Protein AF-A0A1X4HVV1-F1 (afdb_monomer_lite)

Foldseek 3Di:
DVVVVVVVVVVVVVVVVVVVVVVVVVVVVVVVVVCVVCVPPPPLNVVVVVVVVCVVPPDPDVDDPDDPVNVVVVCCVSVVVVPD

Radius of gyration: 25.65 Å; chains: 1; bounding box: 66×21×56 Å

Structure (mmCIF, N/CA/C/O backbone):
data_AF-A0A1X4HVV1-F1
#
_entry.id   AF-A0A1X4HVV1-F1
#
loop_
_atom_site.group_PDB
_atom_site.id
_atom_site.type_symbol
_atom_site.label_atom_id
_atom_site.label_alt_id
_atom_site.label_comp_id
_atom_site.label_asym_id
_atom_site.label_entity_id
_atom_site.label_seq_id
_atom_site.pdbx_PDB_ins_code
_atom_site.Cartn_x
_atom_site.Cartn_y
_atom_site.Cartn_z
_atom_site.occupancy
_atom_site.B_iso_or_equiv
_atom_site.auth_seq_id
_atom_site.auth_comp_id
_atom_site.auth_asym_id
_atom_site.auth_atom_id
_atom_site.pdbx_PDB_model_num
ATOM 1 N N . LEU A 1 1 ? -28.773 3.312 31.659 1.00 66.88 1 LEU A N 1
ATOM 2 C CA . LEU A 1 1 ? -27.451 3.913 31.353 1.00 66.88 1 LEU A CA 1
ATOM 3 C C . LEU A 1 1 ? -26.579 2.952 30.543 1.00 66.88 1 LEU A C 1
ATOM 5 O O . LEU A 1 1 ? -26.177 3.341 29.458 1.00 66.88 1 LEU A O 1
ATOM 9 N N . ALA A 1 2 ? -26.408 1.694 30.972 1.00 75.69 2 ALA A N 1
ATOM 10 C CA . ALA A 1 2 ? -25.620 0.686 30.243 1.00 75.69 2 ALA A CA 1
ATOM 11 C C . ALA A 1 2 ? -26.036 0.464 28.768 1.00 75.69 2 ALA A C 1
ATOM 13 O O . ALA A 1 2 ? -25.183 0.371 27.893 1.00 75.69 2 ALA A O 1
ATOM 14 N N . GLU A 1 3 ? -27.337 0.445 28.458 1.00 78.69 3 GLU A N 1
ATOM 15 C CA . GLU A 1 3 ? -27.815 0.292 27.069 1.00 78.69 3 GLU A CA 1
ATOM 16 C C . GLU A 1 3 ? -27.460 1.489 26.174 1.00 78.69 3 GLU A C 1
ATOM 18 O O . GLU A 1 3 ? -27.153 1.319 24.996 1.00 78.69 3 GLU A O 1
ATOM 23 N N . ALA A 1 4 ? -27.447 2.703 26.734 1.00 79.88 4 ALA A N 1
ATOM 24 C CA . ALA A 1 4 ? -27.086 3.912 25.996 1.00 79.88 4 ALA A CA 1
ATOM 25 C C . ALA A 1 4 ? -25.578 3.963 25.692 1.00 79.88 4 ALA A C 1
ATOM 27 O O . ALA A 1 4 ? -25.177 4.417 24.621 1.00 79.88 4 ALA A O 1
ATOM 28 N N . GLU A 1 5 ? -24.742 3.462 26.604 1.00 81.50 5 GLU A N 1
ATOM 29 C CA . GLU A 1 5 ? -23.299 3.321 26.381 1.00 81.50 5 GLU A CA 1
ATOM 30 C C . GLU A 1 5 ? -22.986 2.235 25.347 1.00 81.50 5 GLU A C 1
ATOM 32 O O . GLU A 1 5 ? -22.168 2.466 24.457 1.00 81.50 5 GLU A O 1
ATOM 37 N N . ALA A 1 6 ? -23.684 1.097 25.396 1.00 83.44 6 ALA A N 1
ATOM 38 C CA . ALA A 1 6 ? -23.545 0.033 24.403 1.00 83.44 6 ALA A CA 1
ATOM 39 C C . ALA A 1 6 ? -23.987 0.484 22.999 1.00 83.44 6 ALA A C 1
ATOM 41 O O . ALA A 1 6 ? -23.309 0.216 22.009 1.00 83.44 6 ALA A O 1
ATOM 42 N N . ALA A 1 7 ? -25.094 1.225 22.893 1.00 87.50 7 ALA A N 1
ATOM 43 C CA . ALA A 1 7 ? -25.533 1.784 21.616 1.00 87.50 7 ALA A CA 1
ATOM 44 C C . ALA A 1 7 ? -24.511 2.785 21.051 1.00 87.50 7 ALA A C 1
ATOM 46 O O . ALA A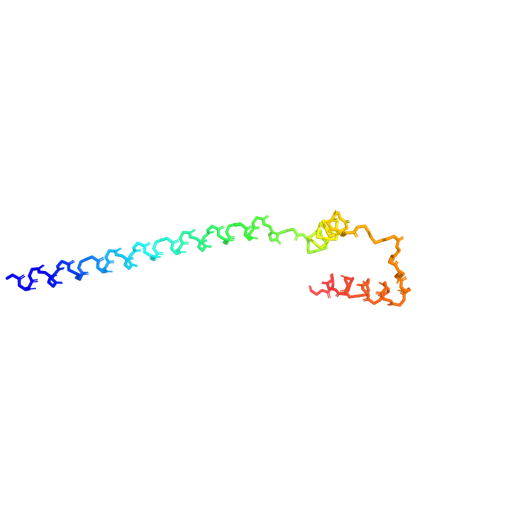 1 7 ? -24.223 2.776 19.852 1.00 87.50 7 ALA A O 1
ATOM 47 N N . ARG A 1 8 ? -23.918 3.617 21.918 1.00 86.06 8 ARG A N 1
ATOM 48 C CA . ARG A 1 8 ? -22.879 4.573 21.525 1.00 86.06 8 ARG A CA 1
ATOM 49 C C . ARG A 1 8 ? -21.604 3.868 21.057 1.00 86.06 8 ARG A C 1
ATOM 51 O O . ARG A 1 8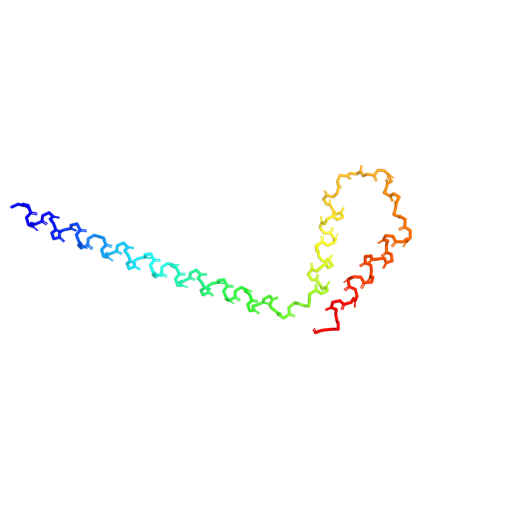 ? -21.053 4.277 20.040 1.00 86.06 8 ARG A O 1
ATOM 58 N N . SER A 1 9 ? -21.144 2.827 21.750 1.00 88.44 9 SER A N 1
ATOM 59 C CA . SER A 1 9 ? -19.922 2.106 21.364 1.00 88.44 9 SER A CA 1
ATOM 60 C C . SER A 1 9 ? -20.078 1.391 20.022 1.00 88.44 9 SER A C 1
ATOM 62 O O . SER A 1 9 ? -19.187 1.468 19.181 1.00 88.44 9 SER A O 1
ATOM 64 N N . VAL A 1 10 ? -21.238 0.779 19.770 1.00 90.25 10 VAL A N 1
ATOM 65 C CA . VAL A 1 10 ? -21.544 0.141 18.482 1.00 90.25 10 VAL A CA 1
ATOM 66 C C . VAL A 1 10 ? -21.612 1.168 17.354 1.00 90.25 10 VAL A C 1
ATOM 68 O O . VAL A 1 10 ? -21.102 0.911 16.264 1.00 90.25 10 VAL A O 1
ATOM 71 N N . ALA A 1 11 ? -22.217 2.334 17.596 1.00 91.31 11 ALA A N 1
ATOM 72 C CA . ALA A 1 11 ? -22.262 3.407 16.607 1.00 91.31 11 ALA A CA 1
ATOM 73 C C . ALA A 1 11 ? -20.854 3.921 16.264 1.00 91.31 11 ALA A C 1
ATOM 75 O O . ALA A 1 11 ? -20.544 4.105 15.088 1.00 91.31 11 ALA A O 1
ATOM 76 N N . LEU A 1 12 ? -19.994 4.084 17.274 1.00 92.56 12 LEU A N 1
ATOM 77 C CA . LEU A 1 12 ? -18.613 4.526 17.086 1.00 92.56 12 LEU A CA 1
ATOM 78 C C . LEU A 1 12 ? -17.796 3.493 16.298 1.00 92.56 12 LEU A C 1
ATOM 80 O O . LEU A 1 12 ? -17.188 3.832 15.289 1.00 92.56 12 LEU A O 1
ATOM 84 N N . ALA A 1 13 ? -17.872 2.218 16.690 1.00 90.81 13 ALA A N 1
ATOM 85 C CA . ALA A 1 13 ? -17.157 1.133 16.021 1.00 90.81 13 ALA A CA 1
ATOM 86 C C . ALA A 1 13 ? -17.580 0.970 14.551 1.00 90.81 13 ALA A C 1
ATOM 88 O O . ALA A 1 13 ? -16.756 0.684 13.684 1.00 90.81 13 ALA A O 1
ATOM 89 N N . ARG A 1 14 ? -18.867 1.179 14.243 1.00 89.50 14 ARG A N 1
ATOM 90 C CA . ARG A 1 14 ? -19.358 1.170 12.857 1.00 89.50 14 ARG A CA 1
ATOM 91 C C . ARG A 1 14 ? -18.827 2.350 12.051 1.00 89.50 14 ARG A C 1
ATOM 93 O O . ARG A 1 14 ? -18.429 2.149 10.909 1.00 89.50 14 ARG A O 1
ATOM 100 N N . ALA A 1 15 ? -18.804 3.545 12.638 1.00 90.88 15 ALA A N 1
ATOM 101 C CA . ALA A 1 15 ? -18.262 4.729 11.980 1.00 90.88 15 ALA A CA 1
ATOM 102 C C . ALA A 1 15 ? -16.762 4.573 11.679 1.00 90.88 15 ALA A C 1
ATOM 104 O O . ALA A 1 15 ? -16.321 4.887 10.579 1.00 90.88 15 ALA A O 1
ATOM 105 N N . GLU A 1 16 ? -15.990 4.015 12.613 1.00 88.50 16 GLU A N 1
ATOM 106 C CA . GLU A 1 16 ? -14.564 3.727 12.414 1.00 88.50 16 GLU A CA 1
ATOM 107 C C . GLU A 1 16 ? -14.330 2.686 11.313 1.00 88.50 16 GLU A C 1
ATOM 109 O O . GLU A 1 16 ? -13.445 2.855 10.474 1.00 88.50 16 GLU A O 1
ATOM 114 N N . ALA A 1 17 ? -15.146 1.630 11.272 1.00 89.25 17 ALA A N 1
ATOM 115 C CA . ALA A 1 17 ? -15.054 0.601 10.241 1.00 89.25 17 ALA A CA 1
ATOM 116 C C . ALA A 1 17 ? -15.424 1.116 8.840 1.00 89.25 17 ALA A C 1
ATOM 118 O O . ALA A 1 17 ? -14.883 0.623 7.851 1.00 89.25 17 ALA A O 1
ATOM 119 N N . GLU A 1 18 ? -16.354 2.067 8.734 1.00 90.44 18 GLU A N 1
ATOM 120 C CA . GLU A 1 18 ? -16.678 2.731 7.465 1.00 90.44 18 GLU A CA 1
ATOM 121 C C . GLU A 1 18 ? -15.541 3.659 7.031 1.00 90.44 18 GLU A C 1
ATOM 123 O O . GLU A 1 18 ? -15.012 3.507 5.935 1.00 90.44 18 GLU A O 1
ATOM 128 N N . ALA A 1 19 ? -15.059 4.517 7.933 1.00 85.56 19 ALA A N 1
ATOM 129 C CA . ALA A 1 19 ? -13.951 5.425 7.643 1.00 85.56 19 ALA A CA 1
ATOM 130 C C . ALA A 1 19 ? -12.680 4.673 7.206 1.00 85.56 19 ALA A C 1
ATOM 132 O O . ALA A 1 19 ? -11.986 5.088 6.278 1.00 85.56 19 ALA A O 1
ATOM 133 N N . ALA A 1 20 ? -12.373 3.537 7.840 1.00 89.56 20 ALA A N 1
ATOM 134 C CA . ALA A 1 20 ? -11.240 2.703 7.450 1.00 89.56 20 ALA A CA 1
ATOM 135 C C . ALA A 1 20 ? -11.407 2.097 6.046 1.00 89.56 20 ALA A C 1
ATOM 137 O O . ALA A 1 20 ? -10.421 1.995 5.311 1.00 89.56 20 ALA A O 1
ATOM 138 N N . ARG A 1 21 ? -12.635 1.713 5.667 1.00 87.38 21 ARG A N 1
ATOM 139 C CA . ARG A 1 21 ? -12.942 1.189 4.329 1.00 87.38 21 ARG A CA 1
ATOM 140 C C . ARG A 1 21 ? -12.802 2.269 3.265 1.00 87.38 21 ARG A C 1
ATOM 142 O O . ARG A 1 21 ? -12.036 2.066 2.330 1.00 87.38 21 ARG A O 1
ATOM 149 N N . GLU A 1 22 ? -13.423 3.427 3.462 1.00 91.44 22 GLU A N 1
ATOM 150 C CA . GLU A 1 22 ? -13.349 4.556 2.524 1.00 91.44 22 GLU A CA 1
ATOM 151 C C . GLU A 1 22 ? -11.899 5.007 2.285 1.00 91.44 22 GLU A C 1
ATOM 153 O O . GLU A 1 22 ? -11.458 5.184 1.148 1.00 91.44 22 GLU A O 1
ATOM 158 N N . VAL A 1 23 ? -11.105 5.129 3.355 1.00 91.44 23 VAL A N 1
ATOM 159 C CA . VAL A 1 23 ? -9.680 5.485 3.248 1.00 91.44 23 VAL A CA 1
ATOM 160 C C . VAL A 1 23 ? -8.873 4.385 2.551 1.00 91.44 23 VAL A C 1
ATOM 162 O O . VAL A 1 23 ? -7.931 4.682 1.810 1.00 91.44 23 VAL A O 1
ATOM 165 N N . GLY A 1 24 ? -9.206 3.117 2.797 1.00 90.06 24 GLY A N 1
ATOM 166 C CA . GLY A 1 24 ? -8.577 1.973 2.142 1.00 90.06 24 GLY A CA 1
ATOM 167 C C . GLY A 1 24 ? -8.831 1.960 0.636 1.00 90.06 24 GLY A C 1
ATOM 168 O O . GLY A 1 24 ? -7.880 1.840 -0.137 1.00 90.06 24 GLY A O 1
ATOM 169 N N . GLU A 1 25 ? -10.084 2.148 0.227 1.00 88.38 25 GLU A N 1
ATOM 170 C CA . GLU A 1 25 ? -10.492 2.232 -1.179 1.00 88.38 25 GLU A CA 1
ATOM 171 C C . GLU A 1 25 ? -9.803 3.402 -1.883 1.00 88.38 25 GLU A C 1
ATOM 173 O O . GLU A 1 25 ? -9.133 3.198 -2.896 1.00 88.38 25 GLU A O 1
ATOM 178 N N . ALA A 1 26 ? -9.830 4.596 -1.285 1.00 87.25 26 ALA A N 1
ATOM 179 C CA . ALA A 1 26 ? -9.157 5.767 -1.841 1.00 87.25 26 ALA A CA 1
ATOM 180 C C . ALA A 1 26 ? -7.641 5.548 -2.027 1.00 87.25 26 ALA A C 1
ATOM 182 O O . ALA A 1 26 ? -7.057 5.968 -3.030 1.00 87.25 26 ALA A O 1
ATOM 183 N N . ARG A 1 27 ? -6.974 4.859 -1.087 1.00 81.25 27 ARG A N 1
ATOM 184 C CA . ARG A 1 27 ? -5.549 4.504 -1.222 1.00 81.25 27 ARG A CA 1
ATOM 185 C C . ARG A 1 27 ? -5.302 3.489 -2.330 1.00 81.25 27 ARG A C 1
ATOM 187 O O . ARG A 1 27 ? -4.334 3.645 -3.075 1.00 81.25 27 ARG A O 1
ATOM 194 N N . ALA A 1 28 ? -6.144 2.465 -2.431 1.00 84.94 28 ALA A N 1
ATOM 195 C CA . ALA A 1 28 ? -6.027 1.449 -3.469 1.00 84.94 28 ALA A CA 1
ATOM 196 C C . ALA A 1 28 ? -6.193 2.071 -4.864 1.00 84.94 28 ALA A C 1
ATOM 198 O O . ALA A 1 28 ? -5.384 1.812 -5.756 1.00 84.94 28 ALA A O 1
ATOM 199 N N . GLU A 1 29 ? -7.173 2.959 -5.031 1.00 86.19 29 GLU A N 1
ATOM 200 C CA . GLU A 1 29 ? -7.389 3.699 -6.275 1.00 86.19 2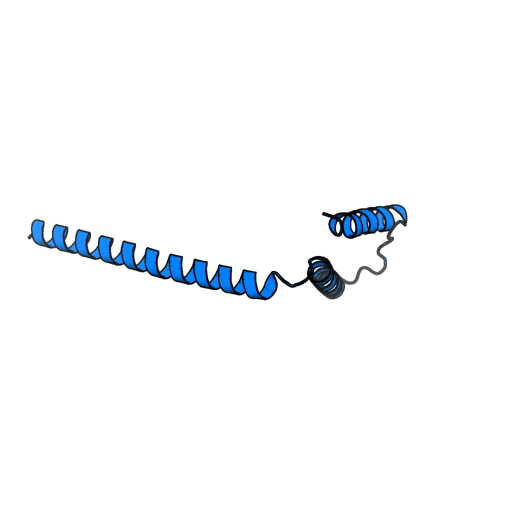9 GLU A CA 1
ATOM 201 C C . GLU A 1 29 ? -6.212 4.608 -6.628 1.00 86.19 29 GLU A C 1
ATOM 203 O O . GLU A 1 29 ? -5.750 4.599 -7.772 1.00 86.19 29 GLU A O 1
ATOM 208 N N . ALA A 1 30 ? -5.678 5.348 -5.652 1.00 80.75 30 ALA A N 1
ATOM 209 C CA . ALA A 1 30 ? -4.508 6.196 -5.857 1.00 80.75 30 ALA A CA 1
ATOM 210 C C . ALA A 1 30 ? -3.284 5.377 -6.301 1.00 80.75 30 ALA A C 1
ATOM 212 O O . ALA A 1 30 ? -2.570 5.768 -7.228 1.00 80.75 30 ALA A O 1
ATOM 213 N N . GLN A 1 31 ? -3.064 4.211 -5.689 1.00 77.31 31 GLN A N 1
ATOM 214 C CA . GLN A 1 31 ? -1.958 3.328 -6.047 1.00 77.31 31 GLN A CA 1
ATOM 215 C C . GLN A 1 31 ? -2.150 2.704 -7.434 1.00 77.31 31 GLN A C 1
ATOM 217 O O . GLN A 1 31 ? -1.207 2.673 -8.224 1.00 77.31 31 GLN A O 1
ATOM 222 N N . ALA A 1 32 ? -3.370 2.286 -7.778 1.00 80.06 32 ALA A N 1
ATOM 223 C CA . ALA A 1 32 ? -3.703 1.788 -9.110 1.00 80.06 32 ALA A CA 1
ATOM 224 C C . ALA A 1 32 ? -3.574 2.876 -10.190 1.00 80.06 32 ALA A C 1
ATOM 226 O O . ALA A 1 32 ? -3.138 2.603 -11.308 1.00 80.06 32 ALA A O 1
ATOM 227 N N . ALA A 1 33 ? -3.934 4.124 -9.883 1.00 82.12 33 ALA A N 1
ATOM 228 C CA . ALA A 1 33 ? -3.723 5.260 -10.775 1.00 82.12 33 ALA A CA 1
ATOM 229 C C . ALA A 1 33 ? -2.228 5.528 -11.000 1.00 82.12 33 ALA A C 1
ATOM 231 O O . ALA A 1 33 ? -1.806 5.656 -12.147 1.00 82.12 33 ALA A O 1
ATOM 232 N N . TRP A 1 34 ? -1.420 5.526 -9.937 1.00 77.06 34 TRP A N 1
ATOM 233 C CA . TRP A 1 34 ? 0.032 5.667 -10.046 1.00 77.06 34 TRP A CA 1
ATOM 234 C C . TRP A 1 34 ? 0.649 4.537 -10.880 1.00 77.06 34 TRP A C 1
ATOM 236 O O . TRP A 1 34 ? 1.410 4.814 -11.805 1.00 77.06 34 TRP A O 1
ATOM 246 N N . LEU A 1 35 ? 0.261 3.284 -10.620 1.00 82.56 35 LEU A N 1
ATOM 247 C CA . LEU A 1 35 ? 0.716 2.114 -11.376 1.00 82.56 35 LEU A CA 1
ATOM 248 C C . LEU A 1 35 ? 0.333 2.198 -12.856 1.00 82.56 35 LEU A C 1
ATOM 250 O O . LEU A 1 35 ? 1.162 1.884 -13.693 1.00 82.56 35 LEU A O 1
ATOM 254 N N . ARG A 1 36 ? -0.877 2.656 -13.199 1.00 79.75 36 ARG A N 1
ATOM 255 C CA . ARG A 1 36 ? -1.288 2.841 -14.604 1.00 79.75 36 ARG A CA 1
ATOM 256 C C . ARG A 1 36 ? -0.462 3.907 -15.315 1.00 79.75 36 ARG A C 1
ATOM 258 O O . ARG A 1 36 ? -0.022 3.674 -16.429 1.00 79.75 36 ARG A O 1
ATOM 265 N N . VAL A 1 37 ? -0.216 5.044 -14.664 1.00 78.75 37 VAL A N 1
ATOM 266 C CA . VAL A 1 37 ? 0.597 6.133 -15.238 1.00 78.75 37 VAL A CA 1
ATOM 267 C C . VAL A 1 37 ? 2.045 5.693 -15.486 1.00 78.75 37 VAL A C 1
ATOM 269 O O . VAL A 1 37 ? 2.680 6.184 -16.413 1.00 78.75 37 VAL A O 1
ATOM 272 N N . HIS A 1 38 ? 2.560 4.758 -14.686 1.00 66.75 38 HIS A N 1
ATOM 273 C CA . HIS A 1 38 ? 3.932 4.253 -14.804 1.00 66.75 38 HIS A CA 1
ATOM 274 C C . HIS A 1 38 ? 4.021 2.864 -15.460 1.00 66.75 38 HIS A C 1
ATOM 276 O O . HIS A 1 38 ? 5.123 2.352 -15.632 1.00 66.75 38 HIS A O 1
ATOM 282 N N . GLY A 1 39 ? 2.890 2.254 -15.824 1.00 67.56 39 GLY A N 1
ATOM 283 C CA . GLY A 1 39 ? 2.814 0.893 -16.365 1.00 67.56 39 GLY A CA 1
ATOM 284 C C . GLY A 1 39 ? 3.274 0.794 -17.816 1.00 67.56 39 GLY A C 1
ATOM 285 O O . GLY A 1 39 ? 3.769 -0.250 -18.226 1.00 67.56 39 GLY A O 1
ATOM 286 N N . ASP A 1 40 ? 3.186 1.901 -18.552 1.00 63.81 40 ASP A N 1
ATOM 287 C CA . ASP A 1 40 ? 3.685 2.015 -19.926 1.00 63.81 40 ASP A CA 1
ATOM 288 C C . ASP A 1 40 ? 5.177 2.392 -19.978 1.00 63.81 40 ASP A C 1
ATOM 290 O O . ASP A 1 40 ? 5.758 2.524 -21.058 1.00 63.81 40 ASP A O 1
ATOM 294 N N . VAL A 1 41 ? 5.821 2.586 -18.819 1.00 66.94 41 VAL A N 1
ATOM 295 C CA . VAL A 1 41 ? 7.268 2.793 -18.768 1.00 66.94 41 VAL A CA 1
ATOM 296 C C . VAL A 1 41 ? 7.937 1.446 -18.985 1.00 66.94 41 VAL A C 1
ATOM 298 O O . VAL A 1 41 ? 7.814 0.535 -18.167 1.00 66.94 41 VAL A O 1
ATOM 301 N N . ASP A 1 42 ? 8.677 1.340 -20.085 1.00 63.16 42 ASP A N 1
ATOM 302 C CA . ASP A 1 42 ? 9.454 0.151 -20.410 1.00 63.16 42 ASP A CA 1
ATOM 303 C C . ASP A 1 42 ? 10.338 -0.259 -19.217 1.00 63.16 42 ASP A C 1
ATOM 305 O O . ASP A 1 42 ? 11.088 0.550 -18.655 1.00 63.16 42 ASP A O 1
ATOM 309 N N . VAL A 1 43 ? 10.261 -1.534 -18.837 1.00 65.81 43 VAL A N 1
ATOM 310 C CA . VAL A 1 43 ? 11.043 -2.144 -17.755 1.00 65.81 43 VAL A CA 1
ATOM 311 C C . VAL A 1 43 ? 12.540 -1.902 -17.965 1.00 65.81 43 VAL A C 1
ATOM 313 O O . VAL A 1 43 ? 13.272 -1.676 -16.998 1.00 65.81 43 VAL A O 1
ATOM 316 N N . ALA A 1 44 ? 13.003 -1.858 -19.219 1.00 65.94 44 ALA A N 1
ATOM 317 C CA . ALA A 1 44 ? 14.385 -1.507 -19.535 1.00 65.94 44 ALA A CA 1
ATOM 318 C C . ALA A 1 44 ? 14.744 -0.067 -19.115 1.00 65.94 44 ALA A C 1
ATOM 320 O O . ALA A 1 44 ? 15.850 0.178 -18.632 1.00 65.94 44 ALA A O 1
ATOM 321 N N . THR A 1 45 ? 13.801 0.873 -19.216 1.00 67.56 45 THR A N 1
ATOM 322 C CA . THR A 1 45 ? 13.975 2.274 -18.800 1.00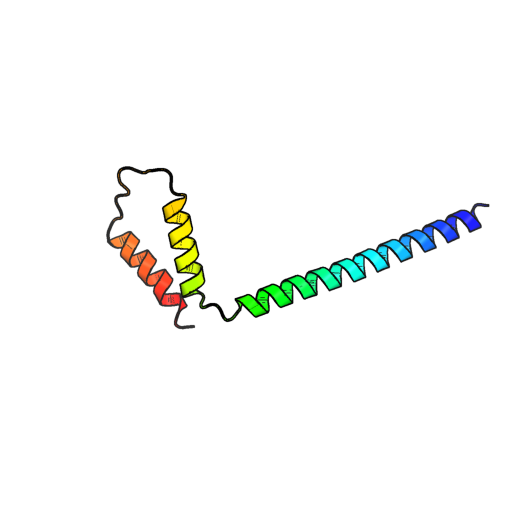 67.56 45 THR A CA 1
ATOM 323 C C . THR A 1 45 ? 13.985 2.409 -17.274 1.00 67.56 45 THR A C 1
ATOM 325 O O . THR A 1 45 ? 14.831 3.117 -16.724 1.00 67.56 45 THR A O 1
ATOM 328 N N . LEU A 1 46 ? 13.120 1.677 -16.561 1.00 66.25 46 LEU A N 1
ATOM 329 C CA . LEU A 1 46 ? 13.123 1.634 -15.089 1.00 66.25 46 LEU A CA 1
ATOM 330 C C . LEU A 1 46 ? 14.419 1.020 -14.532 1.00 66.25 46 LEU A C 1
ATOM 332 O O . LEU A 1 46 ? 14.981 1.516 -13.549 1.00 66.25 46 LEU A O 1
ATOM 336 N N . HIS A 1 47 ? 14.935 -0.025 -15.182 1.00 71.62 47 HIS A N 1
ATOM 337 C CA . HIS A 1 47 ? 16.229 -0.612 -14.845 1.00 71.62 47 HIS A CA 1
ATOM 338 C C . HIS A 1 47 ? 17.395 0.334 -15.148 1.00 71.62 47 HIS A C 1
ATOM 340 O O . HIS A 1 47 ? 18.296 0.449 -14.319 1.00 71.62 47 HIS A O 1
ATOM 346 N N . ALA A 1 48 ? 17.369 1.054 -16.275 1.00 71.69 48 ALA A N 1
ATOM 347 C CA . ALA A 1 48 ? 18.394 2.041 -16.610 1.00 71.69 48 ALA A CA 1
ATOM 348 C C . ALA A 1 48 ? 18.457 3.176 -15.574 1.00 71.69 48 ALA A C 1
ATOM 350 O O . ALA A 1 48 ? 19.533 3.474 -15.064 1.00 71.69 48 ALA A O 1
ATOM 351 N N . LEU A 1 49 ? 17.308 3.736 -15.175 1.00 67.25 49 LEU A N 1
ATOM 352 C CA . LEU A 1 49 ? 17.229 4.781 -14.144 1.00 67.25 49 LEU A CA 1
ATOM 353 C C . LEU A 1 49 ? 17.710 4.292 -12.772 1.00 67.25 49 LEU A C 1
ATOM 355 O O . LEU A 1 49 ? 18.364 5.032 -12.035 1.00 67.25 49 LEU A O 1
ATOM 359 N N . THR A 1 50 ? 17.418 3.035 -12.433 1.00 68.44 50 THR A N 1
ATOM 360 C CA . THR A 1 50 ? 17.918 2.404 -11.204 1.00 68.44 50 THR A CA 1
ATOM 361 C C . THR A 1 50 ? 19.431 2.182 -11.270 1.00 68.44 50 THR A C 1
ATOM 363 O O . THR A 1 50 ? 20.125 2.446 -10.292 1.00 68.44 50 THR A O 1
ATOM 366 N N . GLY A 1 51 ? 19.958 1.768 -12.428 1.00 69.12 51 GLY A N 1
ATOM 367 C CA . GLY A 1 51 ? 21.394 1.642 -12.686 1.00 69.12 51 GLY A CA 1
ATOM 368 C C . GLY A 1 51 ? 22.135 2.971 -12.543 1.00 69.12 51 GLY A C 1
ATOM 369 O O . GLY A 1 51 ? 23.161 3.025 -11.868 1.00 69.12 51 GLY A O 1
ATOM 370 N N . THR A 1 52 ? 21.581 4.056 -13.091 1.00 63.03 52 THR A N 1
ATOM 371 C CA . THR A 1 52 ? 22.126 5.413 -12.932 1.00 63.03 52 THR A CA 1
ATOM 372 C C . THR A 1 52 ? 22.127 5.846 -11.467 1.00 63.03 52 THR A C 1
ATOM 374 O O . THR A 1 52 ? 23.168 6.243 -10.954 1.00 63.03 52 THR A O 1
ATOM 377 N N . ARG A 1 53 ? 21.010 5.684 -10.743 1.00 65.31 53 ARG A N 1
ATOM 378 C CA . ARG A 1 53 ? 20.938 6.048 -9.314 1.00 65.31 53 ARG A CA 1
ATOM 379 C C . ARG A 1 53 ? 21.858 5.214 -8.428 1.00 65.31 53 ARG A C 1
ATOM 381 O O . ARG A 1 53 ? 22.364 5.725 -7.431 1.00 65.31 53 ARG A O 1
ATOM 388 N N . LEU A 1 54 ? 22.060 3.939 -8.757 1.00 61.09 54 LEU A N 1
ATOM 389 C CA . LEU A 1 54 ? 22.997 3.077 -8.046 1.00 61.09 54 LEU A CA 1
ATOM 390 C C . LEU A 1 54 ? 24.442 3.515 -8.311 1.00 61.09 54 LEU A C 1
ATOM 392 O O . LEU A 1 54 ? 25.221 3.579 -7.370 1.00 61.09 54 LEU A O 1
ATOM 396 N N . ALA A 1 55 ? 24.783 3.886 -9.548 1.00 61.78 55 ALA A N 1
ATOM 397 C CA . ALA A 1 55 ? 26.094 4.443 -9.879 1.00 61.78 55 ALA A CA 1
ATOM 398 C C . ALA A 1 55 ? 26.365 5.779 -9.160 1.00 61.78 55 ALA A C 1
ATOM 400 O O . ALA A 1 55 ? 27.483 6.015 -8.715 1.00 61.78 55 ALA A O 1
ATOM 401 N N . GLU A 1 56 ? 25.342 6.621 -8.997 1.00 62.09 56 GLU A N 1
ATOM 402 C CA . GLU A 1 56 ? 25.436 7.905 -8.285 1.00 62.09 56 GLU A CA 1
ATOM 403 C C . GLU A 1 56 ? 25.533 7.756 -6.757 1.00 62.09 56 GLU A C 1
ATOM 405 O O . GLU A 1 56 ? 26.145 8.595 -6.102 1.00 62.09 56 GLU A O 1
ATOM 410 N N . ASN A 1 57 ? 24.948 6.699 -6.180 1.00 59.31 57 ASN A N 1
ATOM 411 C CA . ASN A 1 57 ? 24.972 6.433 -4.733 1.00 59.31 57 ASN A CA 1
ATOM 412 C C . ASN A 1 57 ? 25.989 5.358 -4.321 1.00 59.31 57 ASN A C 1
ATOM 414 O O . ASN A 1 57 ? 26.037 4.980 -3.147 1.00 59.31 57 ASN A O 1
ATOM 418 N N . LEU A 1 58 ? 26.793 4.841 -5.255 1.00 56.38 58 LEU A N 1
ATOM 419 C CA . LEU A 1 58 ? 27.872 3.928 -4.905 1.00 56.38 58 LEU A CA 1
ATOM 420 C C . LEU A 1 58 ? 28.938 4.725 -4.130 1.00 56.38 58 LEU A C 1
ATOM 422 O O . LEU A 1 58 ? 29.413 5.745 -4.640 1.00 56.38 58 LEU A O 1
ATOM 426 N N . PRO A 1 59 ? 29.355 4.287 -2.925 1.00 57.44 59 PRO A N 1
ATOM 427 C CA . PRO A 1 59 ? 30.538 4.859 -2.284 1.00 57.44 59 PRO A CA 1
ATOM 428 C C . PRO A 1 59 ? 31.705 4.770 -3.274 1.00 57.44 59 PRO A C 1
ATOM 430 O O . PRO A 1 59 ? 31.787 3.784 -3.998 1.00 57.44 59 PRO A O 1
ATOM 433 N N . HIS A 1 60 ? 32.571 5.785 -3.361 1.00 51.38 60 HIS A N 1
ATOM 434 C CA . HIS A 1 60 ? 33.706 5.772 -4.291 1.00 51.38 60 HIS A CA 1
ATOM 435 C C . HIS A 1 60 ? 34.572 4.523 -4.061 1.00 51.38 60 HIS A C 1
ATOM 437 O O . HIS A 1 60 ? 35.356 4.459 -3.118 1.00 51.38 60 HIS A O 1
ATOM 443 N N . ILE A 1 61 ? 34.387 3.506 -4.904 1.00 51.00 61 ILE A N 1
ATOM 444 C CA . ILE A 1 61 ? 35.223 2.310 -4.939 1.00 51.00 61 ILE A CA 1
ATOM 445 C C . ILE A 1 61 ? 36.271 2.585 -6.019 1.00 51.00 61 ILE A C 1
ATOM 447 O O . ILE A 1 61 ? 35.941 2.557 -7.201 1.00 51.00 61 ILE A O 1
ATOM 451 N N . ASP A 1 62 ? 37.517 2.871 -5.622 1.00 51.78 62 ASP A N 1
ATOM 452 C CA . ASP A 1 62 ? 38.628 3.218 -6.533 1.00 51.78 62 ASP A CA 1
ATOM 453 C C . ASP A 1 62 ? 38.845 2.194 -7.665 1.00 51.78 62 ASP A C 1
ATOM 455 O O . ASP A 1 62 ? 39.330 2.539 -8.741 1.00 51.78 62 ASP A O 1
ATOM 459 N N . SER A 1 63 ? 38.452 0.931 -7.469 1.00 44.97 63 SER A N 1
ATOM 460 C CA . SER A 1 63 ? 38.272 -0.008 -8.576 1.00 44.97 63 SER A CA 1
ATOM 461 C C . SER A 1 63 ? 37.250 -1.087 -8.226 1.00 44.97 63 SER A C 1
ATOM 463 O O . SER A 1 63 ? 37.385 -1.808 -7.238 1.00 44.97 63 SER A O 1
ATOM 465 N N . VAL A 1 64 ? 36.225 -1.232 -9.061 1.00 55.06 64 VAL A N 1
ATOM 466 C CA . VAL A 1 64 ? 35.439 -2.465 -9.133 1.00 55.06 64 VAL A CA 1
ATOM 467 C C . VAL A 1 64 ? 36.026 -3.259 -10.291 1.00 55.06 64 VAL A C 1
ATOM 469 O O . VAL A 1 64 ? 35.847 -2.893 -11.451 1.00 55.06 64 VAL A O 1
ATOM 472 N N . THR A 1 65 ? 36.761 -4.334 -9.995 1.00 52.41 65 THR A N 1
ATOM 473 C CA . THR A 1 65 ? 37.212 -5.268 -11.037 1.00 52.41 65 THR A CA 1
ATOM 474 C C . THR A 1 65 ? 35.999 -6.067 -11.495 1.00 52.41 65 THR A C 1
ATOM 476 O O . THR A 1 65 ? 35.650 -7.095 -10.920 1.00 52.41 65 THR A O 1
ATOM 479 N N . VAL A 1 66 ? 35.299 -5.543 -12.498 1.00 54.41 66 VAL A N 1
ATOM 480 C CA . VAL A 1 66 ? 34.209 -6.258 -13.154 1.00 54.41 66 VAL A CA 1
ATOM 481 C C . VAL A 1 66 ? 34.838 -7.303 -14.069 1.00 54.41 66 VAL A C 1
ATOM 483 O O . VAL A 1 66 ? 35.350 -6.978 -15.138 1.00 54.41 66 VAL A O 1
ATOM 486 N N . SER A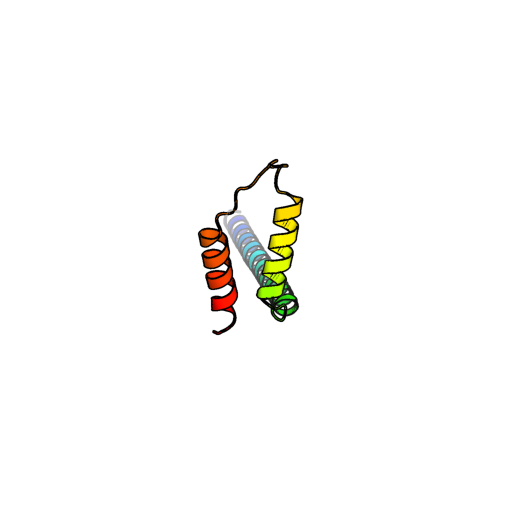 1 67 ? 34.821 -8.567 -13.648 1.00 54.12 67 SER A N 1
ATOM 487 C CA . SER A 1 67 ? 35.242 -9.668 -14.513 1.00 54.12 67 SER A CA 1
ATOM 488 C C . SER A 1 67 ? 34.292 -9.773 -15.719 1.00 54.12 67 SER A C 1
ATOM 490 O O . SER A 1 67 ? 33.070 -9.718 -15.526 1.00 54.12 67 SER A O 1
ATOM 492 N N . PRO A 1 68 ? 34.806 -9.950 -16.952 1.00 56.94 68 PRO A N 1
ATOM 493 C CA . PRO A 1 68 ? 33.993 -10.024 -18.170 1.00 56.94 68 PRO A CA 1
ATOM 494 C C . PRO A 1 68 ? 32.855 -11.050 -18.101 1.00 56.94 68 PRO A C 1
ATOM 496 O O . PRO A 1 68 ? 31.775 -10.816 -18.644 1.00 56.94 68 PRO A O 1
ATOM 499 N N . ASP A 1 69 ? 33.055 -12.150 -17.375 1.00 58.28 69 ASP A N 1
ATOM 500 C CA . ASP A 1 69 ? 32.051 -13.202 -17.195 1.00 58.28 69 ASP A CA 1
ATOM 501 C C . ASP A 1 69 ? 30.837 -12.727 -16.380 1.00 58.28 69 ASP A C 1
ATOM 503 O O . ASP A 1 69 ? 29.695 -13.076 -16.682 1.00 58.28 69 ASP A O 1
ATOM 507 N N . VAL A 1 70 ? 31.063 -11.865 -15.382 1.00 61.62 70 VAL A N 1
ATOM 508 C CA . VAL A 1 70 ? 30.001 -11.302 -14.531 1.00 61.62 70 VAL A CA 1
ATOM 509 C C . VAL A 1 70 ? 29.218 -10.233 -15.294 1.00 61.62 70 VAL A C 1
ATOM 511 O O . VAL A 1 70 ? 27.991 -10.190 -15.202 1.00 61.62 70 VAL A O 1
ATOM 514 N N . LEU A 1 71 ? 29.905 -9.420 -16.106 1.00 60.41 71 LEU A N 1
ATOM 515 C CA . LEU A 1 71 ? 29.268 -8.449 -17.001 1.00 60.41 71 LEU A CA 1
ATOM 516 C C . LEU A 1 71 ? 28.399 -9.155 -18.051 1.00 60.41 71 LEU A C 1
ATOM 518 O O . LEU A 1 71 ? 27.249 -8.781 -18.263 1.00 60.41 71 LEU A O 1
ATOM 522 N N . THR A 1 72 ? 28.927 -10.214 -18.667 1.00 65.44 72 THR A N 1
ATOM 523 C CA . THR A 1 72 ? 28.222 -10.991 -19.696 1.00 65.44 72 THR A CA 1
ATOM 524 C C . THR A 1 72 ? 27.008 -11.710 -19.111 1.00 65.44 72 THR A C 1
ATOM 526 O O . THR A 1 72 ? 25.926 -11.657 -19.695 1.00 65.44 72 THR A O 1
ATOM 529 N N . GLY A 1 73 ? 27.138 -12.310 -17.923 1.00 65.94 73 GLY A N 1
ATOM 530 C CA . GLY A 1 73 ? 26.015 -12.929 -17.215 1.00 65.94 73 GLY A CA 1
ATOM 531 C C . GLY A 1 73 ? 24.927 -11.924 -16.821 1.00 65.94 73 GLY A C 1
ATOM 532 O O . GLY A 1 73 ? 23.736 -12.220 -16.933 1.00 65.94 73 GLY A O 1
ATOM 533 N N . LEU A 1 74 ? 25.317 -10.711 -16.416 1.00 69.19 74 LEU A N 1
ATOM 534 C CA . LEU A 1 74 ? 24.375 -9.645 -16.078 1.00 69.19 74 LEU A CA 1
ATOM 535 C C . LEU A 1 74 ? 23.644 -9.112 -17.320 1.00 69.19 74 LEU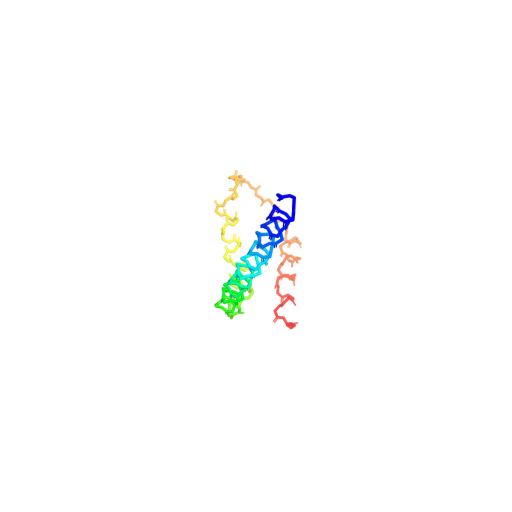 A C 1
ATOM 537 O O . LEU A 1 74 ? 22.423 -8.971 -17.285 1.00 69.19 74 LEU A O 1
ATOM 541 N N . LEU A 1 75 ? 24.359 -8.884 -18.426 1.00 68.50 75 LEU A N 1
ATOM 542 C CA . LEU A 1 75 ? 23.778 -8.446 -19.701 1.00 68.50 75 LEU A CA 1
ATOM 543 C C . LEU A 1 75 ? 22.853 -9.507 -20.307 1.00 68.50 75 LEU A C 1
ATOM 545 O O . LEU A 1 75 ? 21.783 -9.169 -20.807 1.00 68.50 75 LEU A O 1
ATOM 549 N N . ALA A 1 76 ? 23.210 -10.790 -20.209 1.00 68.56 76 ALA A N 1
ATOM 550 C CA . ALA A 1 76 ? 22.351 -11.890 -20.644 1.00 68.56 76 ALA A CA 1
ATOM 551 C C . ALA A 1 76 ? 21.047 -11.951 -19.831 1.00 68.56 76 ALA A C 1
ATOM 553 O O . ALA A 1 76 ? 19.970 -12.157 -20.389 1.00 68.56 76 ALA A O 1
ATOM 554 N N . ARG A 1 77 ? 21.125 -11.716 -18.516 1.00 63.56 77 ARG A N 1
ATOM 555 C CA . ARG A 1 77 ? 19.960 -11.725 -17.623 1.00 63.56 77 ARG A CA 1
ATOM 556 C C . ARG A 1 77 ? 19.075 -10.487 -17.789 1.00 63.56 77 ARG A C 1
ATOM 558 O O . ARG A 1 77 ? 17.859 -10.606 -17.678 1.00 63.56 77 ARG A O 1
ATOM 565 N N . LEU A 1 78 ? 19.661 -9.332 -18.107 1.00 66.50 78 LEU A N 1
ATOM 566 C CA . LEU A 1 78 ? 18.920 -8.095 -18.370 1.00 66.50 78 LEU A CA 1
ATOM 567 C C . LEU A 1 78 ? 18.300 -8.072 -19.782 1.00 66.50 78 LEU A C 1
ATOM 569 O O . LEU A 1 78 ? 17.173 -7.619 -19.944 1.00 66.50 78 LEU A O 1
ATOM 573 N N . GLY A 1 79 ? 18.987 -8.617 -20.792 1.00 63.53 79 GLY A N 1
ATOM 574 C CA . GLY A 1 79 ? 18.486 -8.731 -22.170 1.00 63.53 79 GLY A CA 1
ATOM 575 C C . GLY A 1 79 ? 17.544 -9.918 -22.418 1.00 63.53 79 GLY A C 1
ATOM 576 O O . GLY A 1 79 ? 16.812 -9.925 -23.407 1.00 63.53 79 GLY A O 1
ATOM 577 N N . GLY A 1 80 ? 17.536 -10.918 -21.529 1.00 57.41 80 GLY A N 1
ATOM 578 C CA . GLY A 1 80 ? 16.646 -12.081 -21.599 1.00 57.41 80 GLY A CA 1
ATOM 579 C C . GLY A 1 80 ? 15.210 -11.811 -21.134 1.00 57.41 80 GLY A C 1
ATOM 580 O O . GLY A 1 80 ? 14.303 -12.511 -21.566 1.00 57.41 80 GLY A O 1
ATOM 581 N N . GLY A 1 81 ? 14.989 -10.780 -20.307 1.00 50.66 81 GLY A N 1
ATOM 582 C CA . GLY A 1 81 ? 13.656 -10.384 -19.829 1.00 50.66 81 GLY A CA 1
ATOM 583 C C . GLY A 1 81 ? 12.845 -9.522 -20.805 1.00 50.66 81 GLY A C 1
ATOM 584 O O . GLY A 1 81 ? 11.660 -9.328 -20.586 1.00 50.66 81 GLY A O 1
ATOM 585 N N . ALA A 1 82 ? 13.459 -9.024 -21.886 1.00 48.06 82 ALA A N 1
ATOM 586 C CA . ALA A 1 82 ? 12.800 -8.201 -22.911 1.00 48.06 82 ALA A CA 1
ATOM 587 C C . ALA A 1 82 ? 12.193 -9.023 -24.075 1.00 48.06 82 ALA A C 1
ATOM 589 O O . ALA A 1 82 ? 11.734 -8.462 -25.068 1.00 48.06 82 ALA A O 1
ATOM 590 N N . ARG A 1 83 ? 12.212 -10.361 -23.981 1.00 51.09 83 ARG A N 1
ATOM 591 C CA . ARG A 1 83 ? 11.470 -11.275 -24.865 1.00 51.09 83 ARG A CA 1
ATOM 592 C C . ARG A 1 83 ? 10.626 -12.219 -24.011 1.00 51.09 83 ARG A C 1
ATOM 594 O O . ARG A 1 83 ? 10.994 -13.375 -23.818 1.00 51.09 83 ARG A O 1
ATOM 601 N N . GLY A 1 84 ? 9.528 -11.702 -23.480 1.00 40.09 84 GLY A N 1
ATOM 602 C CA . GLY A 1 84 ? 8.513 -12.441 -22.734 1.00 40.09 84 GLY A CA 1
ATOM 603 C C . GLY A 1 84 ? 7.262 -11.600 -22.628 1.00 40.09 84 GLY A C 1
ATOM 604 O O . GLY A 1 84 ? 7.408 -10.452 -22.163 1.00 40.09 84 GLY A O 1
#

pLDDT: mean 71.46, std 13.71, range [40.09, 92.56]

Sequence (84 aa):
LAEAEAARSVALARAEAEAAREVGEARAEAQAAWLRVHGDVDVATLHALTGTRLAENLPHIDSVTVSPDVLTGLLARLGGGARG

Secondary structure (DSSP, 8-state):
-HHHHHHHHHHHHHHHHHHHHHHHHHHHHHHHHHHHHHHTS-HHHHHHHHHHHHHHHS---S-----HHHHHHHHHHHHHTT--